Protein AF-A0A2G8DX19-F1 (afdb_monomer)

Solvent-accessible surface area (backbone atoms only —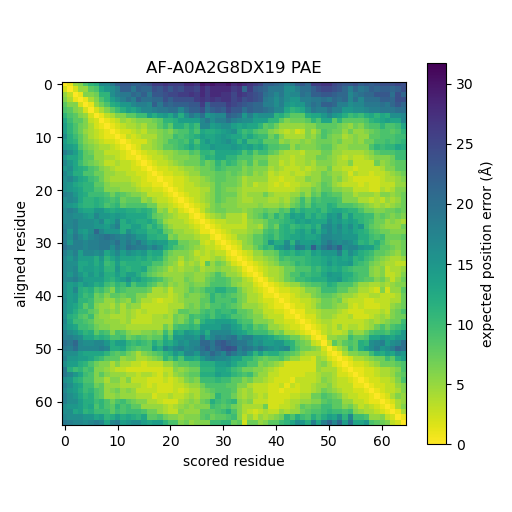 not comparable to full-atom values): 4254 Å² total; per-residue (Å²): 132,90,77,83,68,93,67,75,76,80,63,88,86,43,54,72,48,78,46,75,55,77,73,98,59,65,52,51,103,89,76,72,44,65,52,45,77,78,49,66,52,76,47,82,45,84,38,72,65,79,100,42,67,30,37,37,34,43,34,37,62,39,68,43,104

Mean predicted aligned error: 8.99 Å

Structure (mmCIF, N/CA/C/O backbone):
data_AF-A0A2G8DX19-F1
#
_entry.id   AF-A0A2G8DX19-F1
#
loop_
_atom_site.group_PDB
_atom_site.id
_atom_site.type_symbol
_atom_site.label_atom_id
_atom_site.label_alt_id
_atom_site.label_comp_id
_atom_site.label_asym_id
_atom_site.label_entity_id
_atom_site.label_seq_id
_atom_site.pdbx_PDB_ins_code
_atom_site.Cartn_x
_atom_site.Cartn_y
_atom_site.Cartn_z
_ato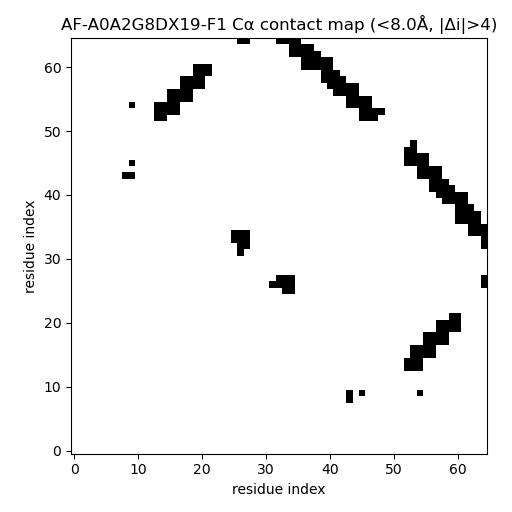m_site.occupancy
_atom_site.B_iso_or_equiv
_atom_site.auth_seq_id
_atom_site.auth_comp_id
_atom_site.auth_asym_id
_atom_site.auth_atom_id
_atom_site.pdbx_PDB_model_num
ATOM 1 N N . MET A 1 1 ? -3.856 -17.797 -6.289 1.00 37.34 1 MET A N 1
ATOM 2 C CA . MET A 1 1 ? -5.217 -17.873 -5.713 1.00 37.34 1 MET A CA 1
ATOM 3 C C . MET A 1 1 ? -5.216 -16.976 -4.488 1.00 37.34 1 MET A C 1
ATOM 5 O O . MET A 1 1 ? -4.347 -17.171 -3.649 1.00 37.34 1 MET A O 1
ATOM 9 N N . HIS A 1 2 ? -6.071 -15.954 -4.413 1.00 53.88 2 HIS A N 1
ATOM 10 C CA . HIS A 1 2 ? -6.074 -15.036 -3.269 1.00 53.88 2 HIS A CA 1
ATOM 11 C C . HIS A 1 2 ? -6.964 -15.634 -2.173 1.00 53.88 2 HIS A C 1
ATOM 13 O O . HIS A 1 2 ? -8.185 -15.556 -2.266 1.00 53.88 2 HIS A O 1
ATOM 19 N N . GLN A 1 3 ? -6.363 -16.307 -1.189 1.00 50.53 3 GLN A N 1
ATOM 20 C CA . GLN A 1 3 ? -7.106 -16.868 -0.061 1.00 50.53 3 GLN A CA 1
ATOM 21 C C . GLN A 1 3 ? -7.503 -15.717 0.879 1.00 50.53 3 GLN A C 1
ATOM 23 O O . GLN A 1 3 ? -6.605 -15.109 1.467 1.00 50.53 3 GLN A O 1
ATOM 28 N N . PRO A 1 4 ? -8.802 -15.389 1.034 1.00 56.94 4 PRO A N 1
ATOM 29 C CA . PRO A 1 4 ? -9.215 -14.401 2.019 1.00 56.94 4 PRO A CA 1
ATOM 30 C C . PRO A 1 4 ? -8.842 -14.929 3.405 1.00 56.94 4 PRO A C 1
ATOM 32 O O . PRO A 1 4 ? -9.080 -16.093 3.726 1.00 56.94 4 PRO A O 1
ATOM 35 N N . SER A 1 5 ? -8.207 -14.092 4.219 1.00 62.34 5 SER A N 1
ATOM 36 C CA . SER A 1 5 ? -7.829 -14.487 5.572 1.00 62.34 5 SER A CA 1
ATOM 37 C C . SER A 1 5 ? -9.047 -14.370 6.490 1.00 62.34 5 SER A C 1
ATOM 39 O O . SER A 1 5 ? -9.668 -13.312 6.514 1.00 62.34 5 SER A O 1
ATOM 41 N N . ASP A 1 6 ? -9.322 -15.375 7.329 1.00 69.31 6 ASP A N 1
ATOM 42 C CA . ASP A 1 6 ? -10.343 -15.330 8.405 1.00 69.31 6 ASP A CA 1
ATOM 43 C C . ASP A 1 6 ? -10.069 -14.266 9.499 1.00 69.31 6 ASP A C 1
ATOM 45 O O . ASP A 1 6 ? -10.732 -14.194 10.537 1.00 69.31 6 ASP A O 1
ATOM 49 N N . ARG A 1 7 ? -9.080 -13.395 9.275 1.00 70.88 7 ARG A N 1
ATOM 50 C CA . ARG A 1 7 ? -8.820 -12.203 10.075 1.00 70.88 7 ARG A CA 1
ATOM 51 C C . ARG A 1 7 ? -9.968 -11.221 9.877 1.00 70.88 7 ARG A C 1
ATOM 53 O O . ARG A 1 7 ? -10.046 -10.523 8.870 1.00 70.88 7 ARG A O 1
ATOM 60 N N . LYS A 1 8 ? -10.836 -11.138 10.883 1.00 76.12 8 LYS A N 1
ATOM 61 C CA . LYS A 1 8 ? -11.850 -10.085 10.988 1.00 76.12 8 LYS A CA 1
ATOM 62 C C . LYS A 1 8 ? -11.162 -8.708 10.854 1.00 76.12 8 LYS A C 1
ATOM 64 O O . LYS A 1 8 ? -10.150 -8.506 11.531 1.00 76.12 8 LYS A O 1
ATOM 69 N N . PRO A 1 9 ? -11.664 -7.789 10.003 1.00 77.56 9 PRO A N 1
ATOM 70 C CA . PRO A 1 9 ? -11.011 -6.504 9.748 1.00 77.56 9 PRO A CA 1
ATOM 71 C C . PRO A 1 9 ? -10.901 -5.671 11.026 1.00 77.56 9 PRO A C 1
ATOM 73 O O . PRO A 1 9 ? -11.696 -5.834 11.961 1.00 77.56 9 PRO A O 1
ATOM 76 N N . LEU A 1 10 ? -9.906 -4.785 11.080 1.00 81.88 10 LEU A N 1
ATOM 77 C CA . LEU A 1 10 ? -9.575 -4.091 12.322 1.00 81.88 10 LEU A CA 1
ATOM 78 C C . LEU A 1 10 ? -10.710 -3.141 12.774 1.00 81.88 10 LEU A C 1
ATOM 80 O O . LEU A 1 10 ? -11.319 -2.465 11.935 1.00 81.88 10 LEU A O 1
ATOM 84 N N . PRO A 1 11 ? -11.021 -3.080 14.092 1.00 82.75 11 PRO A N 1
ATOM 85 C CA . PRO A 1 11 ? -12.159 -2.322 14.609 1.00 82.75 11 PRO A CA 1
ATOM 86 C C . PRO A 1 11 ? -12.190 -0.873 14.128 1.00 82.75 11 PRO A C 1
ATOM 88 O O . PRO A 1 11 ? -11.209 -0.143 14.253 1.00 82.75 11 PRO A O 1
ATOM 91 N N . ALA A 1 12 ? -13.349 -0.427 13.639 1.00 81.44 12 ALA A N 1
ATOM 92 C CA . ALA A 1 12 ? -13.508 0.915 13.076 1.00 81.44 12 ALA A CA 1
ATOM 93 C C . ALA A 1 12 ? -13.380 2.065 14.095 1.00 81.44 12 ALA A C 1
ATOM 95 O O . ALA A 1 12 ? -13.358 3.223 13.691 1.00 81.44 12 ALA A O 1
ATOM 96 N N . THR A 1 13 ? -13.283 1.743 15.386 1.00 83.19 13 THR A N 1
ATOM 97 C CA . THR A 1 13 ? -12.981 2.660 16.493 1.00 83.19 13 THR A CA 1
ATOM 98 C C . THR A 1 13 ? -11.486 2.934 16.676 1.00 83.19 13 THR A C 1
ATOM 100 O O . THR A 1 13 ? -11.134 3.840 17.428 1.00 83.19 13 THR A O 1
ATOM 103 N N . LEU A 1 14 ? -10.597 2.175 16.023 1.00 83.44 14 LEU A N 1
ATOM 104 C CA . LEU A 1 14 ? -9.170 2.492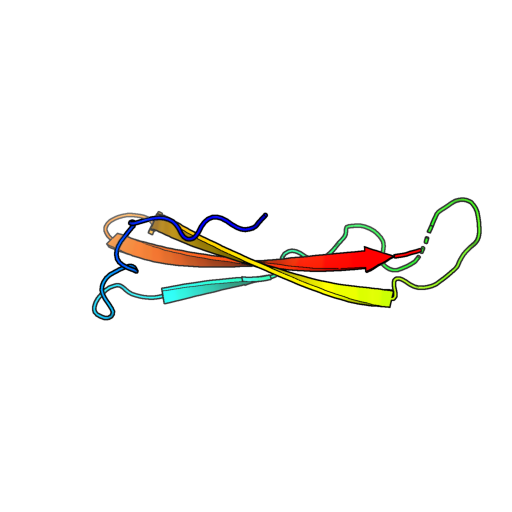 15.994 1.00 83.44 14 LEU A CA 1
ATOM 105 C C . LEU A 1 14 ? -8.921 3.682 15.051 1.00 83.44 14 LEU A C 1
ATOM 107 O O . LEU A 1 14 ? -9.479 3.691 13.948 1.00 83.44 14 LEU A O 1
ATOM 111 N N . PRO A 1 15 ? -8.060 4.651 15.418 1.00 83.38 15 PRO A N 1
ATOM 112 C CA . PRO A 1 15 ? -7.606 5.666 14.476 1.00 83.38 15 PRO A CA 1
ATOM 113 C C . PRO A 1 15 ? -6.935 4.981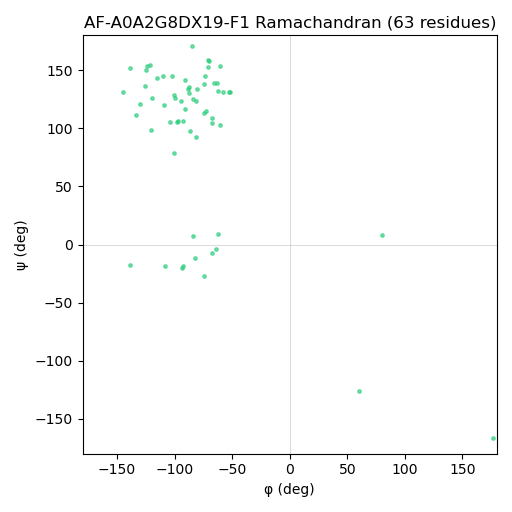 13.280 1.00 83.38 15 PRO A C 1
ATOM 115 O O . PRO A 1 15 ? -6.103 4.087 13.454 1.00 83.38 15 PRO A O 1
ATOM 118 N N . ARG A 1 16 ? -7.327 5.370 12.065 1.00 87.44 16 ARG A N 1
ATOM 119 C CA . ARG A 1 16 ? -6.776 4.831 10.817 1.00 87.44 16 ARG A CA 1
ATOM 120 C C . ARG A 1 16 ? -5.748 5.792 10.243 1.00 87.44 16 ARG A C 1
ATOM 122 O O . ARG A 1 16 ? -6.066 6.956 10.024 1.00 87.44 16 ARG A O 1
ATOM 129 N N . GLU A 1 17 ? -4.565 5.281 9.936 1.00 85.25 17 GLU A N 1
ATOM 130 C CA . GLU A 1 17 ? -3.561 5.984 9.138 1.00 85.25 17 GLU A CA 1
ATOM 131 C C . GLU A 1 17 ? -3.446 5.294 7.774 1.00 85.25 17 GLU A C 1
ATOM 133 O O . GLU A 1 17 ? -3.631 4.083 7.664 1.00 85.25 17 GLU A O 1
ATOM 138 N N . THR A 1 18 ? -3.197 6.045 6.701 1.00 87.12 18 THR A N 1
ATOM 139 C CA . THR A 1 18 ? -3.031 5.480 5.354 1.00 87.12 18 THR A CA 1
ATOM 140 C C . THR A 1 18 ? -1.769 6.026 4.715 1.00 87.12 18 THR A C 1
ATOM 142 O O . THR A 1 18 ? -1.648 7.231 4.507 1.00 87.12 18 THR A O 1
ATOM 145 N N . ARG A 1 19 ? -0.850 5.127 4.359 1.00 88.44 19 ARG A N 1
ATOM 146 C CA . ARG A 1 19 ? 0.421 5.458 3.719 1.00 88.44 19 ARG A CA 1
ATOM 147 C C . ARG A 1 19 ? 0.511 4.792 2.353 1.00 88.44 19 ARG A C 1
ATOM 149 O O . ARG A 1 19 ? 0.400 3.573 2.241 1.00 88.44 19 ARG A O 1
ATOM 156 N N . THR A 1 20 ? 0.773 5.586 1.322 1.00 88.56 20 THR A N 1
ATOM 157 C CA . THR A 1 20 ? 1.172 5.071 0.006 1.00 88.56 20 THR A CA 1
ATOM 158 C C . THR A 1 20 ? 2.691 4.902 -0.024 1.00 88.56 20 THR A C 1
ATOM 160 O O . THR A 1 20 ? 3.416 5.790 0.425 1.00 88.56 20 THR A O 1
ATOM 163 N N . LEU A 1 21 ? 3.182 3.776 -0.543 1.00 86.56 21 LEU A N 1
ATOM 164 C CA . LEU A 1 21 ? 4.602 3.585 -0.841 1.00 86.56 21 LEU A CA 1
ATOM 165 C C . LEU A 1 21 ? 4.852 3.849 -2.327 1.00 86.56 21 LEU A C 1
ATOM 167 O O . LEU A 1 21 ? 4.491 3.033 -3.172 1.00 86.56 21 LEU A O 1
ATOM 171 N N . SER A 1 22 ? 5.458 4.997 -2.621 1.00 84.44 22 SER A N 1
ATOM 172 C CA . SER A 1 22 ? 5.973 5.338 -3.949 1.00 84.44 22 SER A CA 1
ATOM 173 C C . SER A 1 22 ? 7.226 4.511 -4.288 1.00 84.44 22 SER A C 1
ATOM 175 O O . SER A 1 22 ? 7.961 4.129 -3.371 1.00 84.44 22 SER A O 1
ATOM 177 N N . PRO A 1 23 ? 7.513 4.265 -5.577 1.00 82.00 23 PRO A N 1
ATOM 178 C CA . PRO A 1 23 ? 8.790 3.719 -6.021 1.00 82.00 23 PRO A CA 1
ATOM 179 C C . PRO A 1 23 ? 9.893 4.780 -5.862 1.00 82.00 23 PRO A C 1
ATOM 181 O O . PRO A 1 23 ? 9.607 5.975 -5.777 1.00 82.00 23 PRO A O 1
ATOM 184 N N . ALA A 1 24 ? 11.154 4.345 -5.805 1.00 81.75 24 ALA A N 1
ATOM 185 C CA . ALA A 1 24 ? 12.301 5.253 -5.684 1.00 81.75 24 ALA A CA 1
ATOM 186 C C . ALA A 1 24 ? 12.622 5.992 -6.998 1.00 81.75 24 ALA A C 1
ATOM 188 O O . ALA A 1 24 ? 13.146 7.102 -6.969 1.00 81.75 24 AL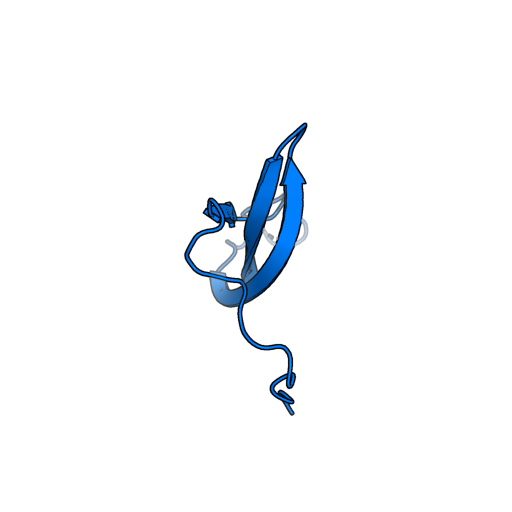A A O 1
ATOM 189 N N . GLU A 1 25 ? 12.280 5.382 -8.133 1.00 77.94 25 GLU A N 1
ATOM 190 C CA . GLU A 1 25 ? 12.465 5.902 -9.487 1.00 77.94 25 GLU A CA 1
ATOM 191 C C . GLU A 1 25 ? 11.091 5.874 -10.186 1.00 77.94 25 GLU A C 1
ATOM 193 O O . GLU A 1 25 ? 10.323 4.930 -9.986 1.00 77.94 25 GLU A O 1
ATOM 198 N N . THR A 1 26 ? 10.733 6.937 -10.918 1.00 77.06 26 THR A N 1
ATOM 199 C CA . THR A 1 26 ? 9.411 7.104 -11.573 1.00 77.06 26 THR A CA 1
ATOM 200 C C . THR A 1 26 ? 9.445 6.969 -13.094 1.00 77.06 26 THR A C 1
ATOM 202 O O . THR A 1 26 ? 8.419 6.709 -13.716 1.00 77.06 26 THR A O 1
ATOM 205 N N . ALA A 1 27 ? 10.628 7.097 -13.681 1.00 79.12 27 ALA A N 1
ATOM 206 C CA . ALA A 1 27 ? 11.009 6.236 -14.789 1.00 79.12 27 ALA A CA 1
ATOM 207 C C . ALA A 1 27 ? 11.598 4.927 -14.207 1.00 79.12 27 ALA A C 1
ATOM 209 O O . ALA A 1 27 ? 11.847 4.906 -12.997 1.00 79.12 27 ALA A O 1
ATOM 210 N N . CYS A 1 28 ? 11.836 3.913 -15.093 1.00 78.06 28 CYS A N 1
ATOM 211 C CA . CYS A 1 28 ? 13.866 2.014 -15.821 1.00 78.06 28 CYS A CA 1
ATOM 212 C C . CYS A 1 28 ? 15.346 2.379 -16.343 1.00 78.06 28 CYS A C 1
ATOM 214 O O . CYS A 1 28 ? 15.519 2.747 -17.518 1.00 78.06 28 CYS A O 1
ATOM 216 N N . PRO A 1 29 ? 16.417 2.281 -15.515 1.00 78.00 29 PRO A N 1
ATOM 217 C CA . PRO A 1 29 ? 17.698 2.937 -15.806 1.00 78.00 29 PRO A CA 1
ATOM 218 C C . PRO A 1 29 ? 18.423 2.428 -17.068 1.00 78.00 29 PRO A C 1
ATOM 220 O O . PRO A 1 29 ? 19.446 2.991 -17.447 1.00 78.00 29 PRO A O 1
ATOM 223 N N . ALA A 1 30 ? 17.894 1.400 -17.741 1.00 76.88 30 ALA A N 1
ATOM 224 C CA . ALA A 1 30 ? 18.342 0.928 -19.048 1.00 76.88 30 ALA A CA 1
ATOM 225 C C . ALA A 1 30 ? 17.600 1.525 -20.273 1.00 76.88 30 ALA A C 1
ATOM 227 O O . ALA A 1 30 ? 18.130 1.408 -21.376 1.00 76.88 30 ALA A O 1
ATOM 228 N N . CYS A 1 31 ? 16.398 2.115 -20.142 1.00 80.94 31 CYS A N 1
ATOM 229 C CA . CYS A 1 31 ? 15.587 2.542 -21.305 1.00 80.94 31 CYS A CA 1
ATOM 230 C C . CYS A 1 31 ? 14.860 3.899 -21.212 1.00 80.94 31 CYS A C 1
ATOM 232 O O . CYS A 1 31 ? 14.478 4.427 -22.253 1.00 80.94 31 CYS A O 1
ATOM 234 N N . GLY A 1 32 ? 14.663 4.486 -20.025 1.00 77.56 32 GLY A N 1
ATOM 235 C CA . GLY A 1 32 ? 14.029 5.813 -19.897 1.00 77.56 32 GLY A CA 1
ATOM 236 C C . GLY A 1 32 ? 12.489 5.865 -19.978 1.00 77.56 32 GLY A C 1
ATOM 237 O O . GLY A 1 32 ? 11.945 6.963 -20.035 1.00 77.56 32 GLY A O 1
ATOM 238 N N . GLY A 1 33 ? 11.782 4.726 -19.983 1.00 80.06 33 GLY A N 1
ATOM 239 C CA . GLY A 1 33 ? 10.306 4.677 -19.963 1.00 80.06 33 GLY A CA 1
ATOM 240 C C . GLY A 1 33 ? 9.672 5.106 -18.627 1.00 80.06 33 GLY A C 1
ATOM 241 O O . GLY A 1 33 ? 10.315 5.038 -17.583 1.00 80.06 33 GLY A O 1
ATOM 242 N N . GLU A 1 34 ? 8.405 5.531 -18.636 1.00 79.25 34 GLU A N 1
ATOM 243 C CA . GLU A 1 34 ? 7.680 5.973 -17.428 1.00 79.25 34 GLU A CA 1
ATOM 244 C C . GLU A 1 34 ? 6.915 4.834 -16.728 1.00 79.25 34 GLU A C 1
ATOM 246 O O . GLU A 1 34 ? 6.285 4.001 -17.383 1.00 79.25 34 GLU A O 1
ATOM 251 N N . LEU A 1 35 ? 6.911 4.824 -15.386 1.00 81.56 35 LEU A N 1
ATOM 252 C CA . LEU A 1 35 ? 6.232 3.789 -14.599 1.00 81.56 35 LEU A CA 1
ATOM 253 C C . LEU A 1 35 ? 4.706 3.853 -14.743 1.00 81.56 35 LEU A C 1
ATOM 255 O O . LEU A 1 35 ? 4.032 4.693 -14.142 1.00 81.56 35 LEU A O 1
ATOM 259 N N . SER A 1 36 ? 4.140 2.872 -15.441 1.00 78.12 36 SER A N 1
ATOM 260 C CA . SER A 1 36 ? 2.691 2.711 -15.573 1.00 78.12 36 SER A CA 1
ATOM 261 C C . SER A 1 36 ? 2.107 1.944 -14.384 1.00 78.12 36 SER A C 1
ATOM 263 O O . SER A 1 36 ? 2.523 0.822 -14.096 1.00 78.12 36 SER A O 1
ATOM 265 N N . THR A 1 37 ? 1.114 2.514 -13.693 1.00 78.62 37 THR A N 1
ATOM 266 C CA . THR A 1 37 ? 0.417 1.845 -12.577 1.00 78.62 37 THR A CA 1
ATOM 267 C C . THR A 1 37 ? -0.509 0.736 -13.081 1.00 78.62 37 THR A C 1
ATOM 269 O O . THR A 1 37 ? -1.519 1.026 -13.721 1.00 78.62 37 THR A O 1
ATOM 272 N N . LEU A 1 38 ? -0.217 -0.520 -12.736 1.00 82.00 38 LEU A N 1
ATOM 273 C CA . LEU A 1 38 ? -1.033 -1.689 -13.094 1.00 82.00 38 LEU A CA 1
ATOM 274 C C . LEU A 1 38 ? -2.056 -2.091 -12.019 1.00 82.00 38 LEU A C 1
ATOM 276 O O . LEU A 1 38 ? -3.012 -2.805 -12.312 1.00 82.00 38 LEU A O 1
ATOM 280 N N . GLY A 1 39 ? -1.866 -1.672 -10.766 1.00 84.25 39 GLY A N 1
ATOM 281 C CA . GLY A 1 39 ? -2.758 -2.037 -9.663 1.00 84.25 39 GLY A CA 1
ATOM 282 C C . GLY A 1 39 ? -2.284 -1.507 -8.313 1.00 84.25 39 GLY A C 1
ATOM 283 O O . GLY A 1 39 ? -1.396 -0.660 -8.253 1.00 84.25 39 GLY A O 1
ATOM 284 N N . CYS A 1 40 ? -2.860 -2.006 -7.218 1.00 84.44 40 CYS A N 1
ATOM 285 C CA . CYS A 1 40 ? -2.420 -1.722 -5.848 1.00 84.44 40 CYS A CA 1
ATOM 286 C C . CYS A 1 40 ? -2.592 -2.954 -4.955 1.00 84.44 40 CYS A C 1
ATOM 288 O O . CYS A 1 40 ? -3.690 -3.504 -4.892 1.00 84.44 40 CYS A O 1
ATOM 290 N N . ASP A 1 41 ? -1.555 -3.314 -4.200 1.00 87.00 41 ASP A N 1
ATOM 291 C CA . ASP A 1 41 ? -1.735 -4.026 -2.934 1.00 87.00 41 ASP A CA 1
ATOM 292 C C . ASP A 1 41 ? -2.271 -3.054 -1.873 1.00 87.00 41 ASP A C 1
ATOM 294 O O . ASP A 1 41 ? -1.910 -1.868 -1.854 1.00 87.00 41 ASP A O 1
ATOM 298 N N . VAL A 1 42 ? -3.129 -3.560 -0.988 1.00 84.31 42 VAL A N 1
ATOM 299 C CA . VAL A 1 42 ? -3.608 -2.840 0.194 1.00 84.31 42 VAL A CA 1
ATOM 300 C C . VAL A 1 42 ? -3.516 -3.777 1.391 1.00 84.31 42 VAL A C 1
ATOM 302 O O . VAL A 1 42 ? -4.264 -4.745 1.495 1.00 84.31 42 VAL A O 1
ATOM 305 N N . SER A 1 43 ? -2.599 -3.464 2.302 1.00 84.62 43 SER A N 1
ATOM 306 C CA . SER A 1 43 ? -2.315 -4.254 3.499 1.00 84.62 43 SER A CA 1
ATOM 307 C C . SER A 1 43 ? -2.795 -3.522 4.761 1.00 84.62 43 SER A C 1
ATOM 309 O O . SER A 1 43 ? -2.309 -2.427 5.051 1.00 84.62 43 SER A O 1
ATOM 311 N N . GLU A 1 44 ? -3.710 -4.132 5.528 1.00 86.56 44 GLU A N 1
ATOM 312 C CA . GLU A 1 44 ? -4.121 -3.670 6.869 1.00 86.56 44 GLU A CA 1
ATOM 313 C C . GLU A 1 44 ? -3.211 -4.254 7.962 1.00 86.56 44 GLU A C 1
ATOM 315 O O . GLU A 1 44 ? -3.006 -5.471 8.017 1.00 86.56 44 GLU A O 1
ATOM 320 N N . GLN A 1 45 ? -2.696 -3.412 8.863 1.00 84.12 45 GLN A N 1
ATOM 321 C CA . GLN A 1 45 ? -1.883 -3.825 10.014 1.00 84.12 45 GLN A CA 1
ATOM 322 C C . GLN A 1 45 ? -2.247 -3.032 11.283 1.00 84.12 45 GLN A C 1
ATOM 324 O O . GLN A 1 45 ? -2.702 -1.892 11.218 1.00 84.12 45 GLN A O 1
ATOM 329 N N . LEU A 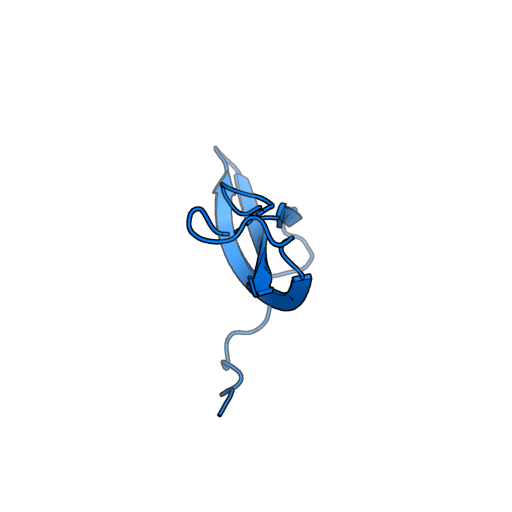1 46 ? -2.057 -3.641 12.459 1.00 86.12 46 LEU A N 1
ATOM 330 C CA . LEU A 1 46 ? -2.238 -2.973 13.752 1.00 86.12 46 LEU A CA 1
ATOM 331 C C . LEU A 1 46 ? -0.891 -2.408 14.216 1.00 86.12 46 LEU A C 1
ATOM 333 O O . LEU A 1 46 ? -0.022 -3.162 14.652 1.00 86.12 46 LEU A O 1
ATOM 337 N N . GLU A 1 47 ? -0.737 -1.092 14.144 1.00 80.94 47 GLU A N 1
ATOM 338 C CA . GLU A 1 47 ? 0.496 -0.384 14.482 1.00 80.94 47 GLU A CA 1
ATOM 339 C C . GLU A 1 47 ? 0.409 0.270 15.870 1.00 80.94 47 GLU A C 1
ATOM 341 O O . GLU A 1 47 ? -0.640 0.750 16.311 1.00 80.94 47 GLU A O 1
ATOM 346 N N . PHE A 1 48 ? 1.535 0.293 16.585 1.00 79.19 48 PHE A N 1
ATOM 347 C CA . PHE A 1 48 ? 1.662 0.924 17.901 1.00 79.19 48 PHE A CA 1
ATOM 348 C C . PHE A 1 48 ? 2.332 2.291 17.749 1.00 79.19 48 PHE A C 1
ATOM 350 O O . PHE A 1 48 ? 3.531 2.455 17.978 1.00 79.19 48 PHE A O 1
ATOM 357 N N . ILE A 1 49 ? 1.544 3.281 17.329 1.00 69.25 49 ILE A N 1
ATOM 358 C CA . ILE A 1 49 ? 2.016 4.650 17.124 1.00 69.25 49 ILE A CA 1
ATOM 359 C C . ILE A 1 49 ? 2.034 5.365 18.482 1.00 69.25 49 ILE A C 1
ATOM 361 O O . ILE A 1 49 ? 1.046 5.941 18.945 1.00 69.25 49 ILE A O 1
ATOM 365 N N . SER A 1 50 ? 3.193 5.318 19.142 1.00 71.88 50 SER A N 1
ATOM 366 C CA . SER A 1 50 ? 3.435 5.836 20.497 1.00 71.88 50 SER A CA 1
ATOM 367 C C . SER A 1 50 ? 2.557 5.164 21.574 1.00 71.88 50 SER A C 1
ATOM 369 O O . SER A 1 50 ? 2.561 3.944 21.709 1.00 71.88 50 SER A O 1
ATOM 371 N N . ARG A 1 51 ? 1.815 5.938 22.376 1.00 71.88 51 ARG A N 1
ATOM 372 C CA . ARG A 1 51 ? 0.950 5.447 23.465 1.00 71.88 51 ARG A CA 1
ATOM 373 C C . ARG A 1 51 ? -0.443 5.009 22.985 1.00 71.88 51 ARG A C 1
ATOM 375 O O . ARG A 1 51 ? -1.308 4.742 23.816 1.00 71.88 51 ARG A O 1
ATOM 382 N N . GLN A 1 52 ? -0.670 4.973 21.671 1.00 71.94 52 GLN A N 1
ATOM 383 C CA . GLN A 1 52 ? -1.954 4.671 21.036 1.00 71.94 52 GLN A CA 1
ATOM 384 C C . GLN A 1 52 ? -1.814 3.493 20.060 1.00 71.94 52 GLN A C 1
ATOM 386 O O . GLN A 1 52 ? -0.739 3.235 19.520 1.00 71.94 52 GLN A O 1
ATOM 391 N N . LYS A 1 53 ? -2.913 2.765 19.837 1.00 77.19 53 LYS A N 1
ATOM 392 C CA . LYS A 1 53 ? -3.007 1.719 18.809 1.00 77.19 53 LYS A CA 1
ATOM 393 C C . LYS A 1 53 ? -3.715 2.303 17.594 1.00 77.19 53 LYS A C 1
ATOM 395 O O . LYS A 1 53 ? -4.824 2.809 17.747 1.00 77.19 53 LYS A O 1
ATOM 400 N N . ALA A 1 54 ? -3.104 2.200 16.423 1.00 82.44 54 ALA A N 1
ATOM 401 C CA . ALA A 1 54 ? -3.654 2.670 15.159 1.00 82.44 54 ALA A CA 1
ATOM 402 C C . ALA A 1 54 ? -3.777 1.512 14.161 1.00 82.44 54 ALA A C 1
ATOM 404 O O . ALA A 1 54 ? -3.063 0.516 14.246 1.00 82.44 54 ALA A O 1
ATOM 405 N N . CYS A 1 55 ? -4.693 1.636 13.209 1.00 82.06 55 CYS A N 1
ATOM 406 C CA . CYS A 1 55 ? -4.789 0.728 12.076 1.00 82.06 55 CYS A CA 1
ATOM 407 C C . CYS A 1 55 ? -4.063 1.359 10.883 1.00 82.06 55 CYS A C 1
ATOM 409 O O . CYS A 1 55 ? -4.570 2.313 10.288 1.00 82.06 55 CYS A O 1
ATOM 411 N N . GLY A 1 56 ? -2.884 0.839 10.553 1.00 84.56 56 GLY A N 1
ATOM 412 C CA . GLY A 1 56 ? -2.101 1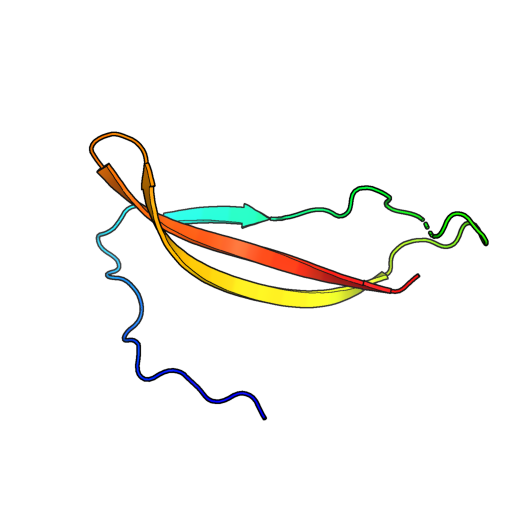.251 9.395 1.00 84.56 56 GLY A CA 1
ATOM 413 C C . GLY A 1 56 ? -2.605 0.575 8.121 1.00 84.56 56 GLY A C 1
ATOM 414 O O . GLY A 1 56 ? -2.667 -0.651 8.034 1.00 84.56 56 GLY A O 1
ATOM 415 N N . PHE A 1 57 ? -2.962 1.379 7.123 1.00 84.94 57 PHE A N 1
ATOM 416 C CA . PHE A 1 57 ? -3.280 0.938 5.767 1.00 84.94 57 PHE A CA 1
ATOM 417 C C . PHE A 1 57 ? -2.096 1.266 4.859 1.00 84.94 57 PHE A C 1
ATOM 419 O O . PHE A 1 57 ? -1.897 2.423 4.479 1.00 84.94 57 PHE A O 1
ATOM 426 N N . THR A 1 58 ? -1.314 0.257 4.478 1.00 84.81 58 THR A N 1
ATOM 427 C CA . THR A 1 58 ? -0.253 0.445 3.482 1.00 84.81 58 THR A CA 1
ATOM 428 C C . THR A 1 58 ? -0.803 0.175 2.086 1.00 84.81 58 THR A C 1
ATOM 430 O O . THR A 1 58 ? -1.161 -0.959 1.773 1.00 84.81 58 THR A O 1
ATOM 433 N N . ARG A 1 59 ? -0.823 1.197 1.225 1.00 88.38 59 ARG A N 1
ATOM 434 C CA . ARG A 1 59 ? -1.094 1.057 -0.214 1.00 88.38 59 ARG A CA 1
ATOM 435 C C . ARG A 1 59 ? 0.230 0.941 -0.965 1.00 88.38 59 ARG A C 1
ATOM 437 O O . ARG A 1 59 ? 1.068 1.836 -0.864 1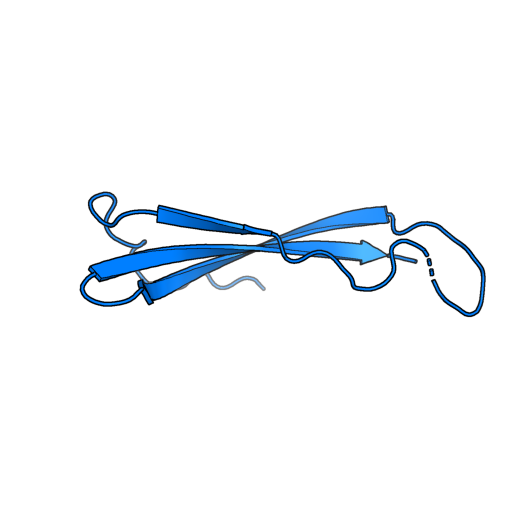.00 88.38 59 ARG A O 1
ATOM 444 N N . ARG A 1 60 ? 0.422 -0.131 -1.732 1.00 84.25 60 ARG A N 1
ATOM 445 C CA . ARG A 1 60 ? 1.612 -0.329 -2.578 1.00 84.25 60 ARG A CA 1
ATOM 446 C C . ARG A 1 60 ? 1.153 -0.462 -4.026 1.00 84.25 60 ARG A C 1
ATOM 448 O O . ARG A 1 60 ? 0.674 -1.534 -4.397 1.00 84.25 60 ARG A O 1
ATOM 455 N N . PRO A 1 61 ? 1.209 0.607 -4.836 1.00 82.56 61 PRO A N 1
ATOM 456 C CA . PRO A 1 61 ? 0.874 0.489 -6.241 1.00 82.56 61 PRO A CA 1
ATOM 457 C C . PRO A 1 61 ? 1.87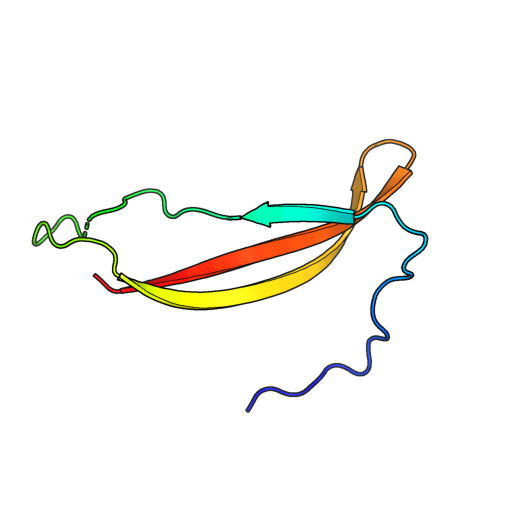0 -0.451 -6.930 1.00 82.56 61 PRO A C 1
ATOM 459 O O . PRO A 1 61 ? 3.066 -0.424 -6.642 1.00 82.56 61 PRO A O 1
ATOM 462 N N . PHE A 1 62 ? 1.365 -1.304 -7.813 1.00 80.94 62 PHE A N 1
ATOM 463 C CA . PHE A 1 62 ? 2.198 -2.105 -8.702 1.00 80.94 62 PHE A CA 1
ATOM 464 C C . PHE A 1 62 ? 2.461 -1.298 -9.966 1.00 80.94 62 PHE A C 1
ATOM 466 O O . PHE A 1 62 ? 1.528 -0.732 -10.539 1.00 80.94 62 PHE A O 1
ATOM 473 N N . TYR A 1 63 ? 3.715 -1.273 -10.403 1.00 76.75 63 TYR A N 1
ATOM 474 C CA . TYR A 1 63 ? 4.163 -0.521 -11.568 1.00 76.75 63 TYR A CA 1
ATOM 475 C C . TYR A 1 63 ? 4.870 -1.441 -12.563 1.00 76.75 63 TYR A C 1
ATOM 477 O O . TYR A 1 63 ? 5.504 -2.416 -12.153 1.00 76.75 63 TYR A O 1
ATOM 485 N N . LEU A 1 64 ? 4.793 -1.099 -13.846 1.00 71.44 64 LEU A N 1
ATOM 486 C CA . LEU A 1 64 ? 5.643 -1.650 -14.901 1.00 71.44 64 LEU A CA 1
ATOM 487 C C . LEU A 1 64 ? 6.529 -0.537 -15.482 1.00 71.44 64 LEU A C 1
ATOM 489 O O . LEU A 1 64 ? 6.060 0.596 -15.600 1.00 71.44 64 LEU A O 1
ATOM 493 N N . TRP A 1 65 ? 7.768 -0.886 -15.834 1.00 63.16 65 TRP A N 1
ATOM 494 C CA . TRP A 1 65 ? 8.622 -0.162 -16.789 1.00 63.16 65 TRP A CA 1
ATOM 495 C C . TRP A 1 65 ? 8.409 -0.733 -18.205 1.00 63.16 65 TRP A C 1
ATOM 497 O O . TRP A 1 65 ? 7.964 -1.903 -18.286 1.00 63.16 65 TRP A O 1
#

Secondary structure (DSSP, 8-state):
-----S-PPPPTTSPEEEEE---S-SB-TTT--B-EEEEEEEEEEEEEETTEEEEEEEEEEEEE-

Foldseek 3Di:
DDDDDPPDADDPPAAEDEDEDDDPDQADPVPGHGWDFPAWDWDWDFDDPDPGIHIYIYIYTDTDD

Radius of gyration: 15.93 Å; Cα contacts (8 Å, |Δi|>4): 101; chains: 1; bounding box: 32×25×45 Å

pLDDT: mean 78.43, std 9.45, range [37.34, 88.56]

Sequence (65 aa):
MHQPSDRKPLPATLPRETRTLSPAETACPACGGELSTLGCDVSEQLEFISRQKACGFTRRPFYLW

Nearest PDB structures (foldseek):
  1z2c-assembly2_C-3  TM=6.570E-01  e=4.934E+00  Homo sapiens
  2fg5-assembly1_A  TM=6.868E-01  e=5.968E+00  Homo sapiens
  1mh1-assembly1_A  TM=6.598E-01  e=4.631E+00  Homo sapiens
  4ebj-assembly1_B  TM=5.666E-01  e=4.080E+00  Pseudomonas aeruginosa
  6n12-assembly1_B  TM=5.829E-01  e=9.302E+00  Homo sapiens